Protein AF-A0A380H6X6-F1 (afdb_monomer_lite)

Organism: NCBI:txid33028

Foldseek 3Di:
DDDDDPVLLVVLLVLLVVLVVLLVVDPPDNVVSVVLNVLLNVLSCCLSPPLVVDDPVSVLVSLVSNLVSCLVSLDLSSLLSVLSRVCPSRVDDCPRPSVVVSVVSLVVSLVSCCVPPVVCSVVSVVVVVVSVCSSVVVNVVVVVD

Sequence (145 aa):
MESRSWGVRLGELSSLIFPFLAIFADKRDSLLNYLIVSIFTISYVTMILFYKHLSNSILYVLLVIHYLGIFYFVYSLFFFFSAFALPFMFNVKILSKEFITFLISMITCLILTYKFNSTYVVLLSAFYLVILIVAIGIKIETNVL

Radius of gyration: 15.18 Å; chains: 1; bounding box: 39×33×36 Å

pLDDT: mean 74.89, std 11.32, range [41.59, 89.44]

Secondary structure (DSSP, 8-state):
-PPPPHHHHHHHHHTTHHHHHHHHH--S-HHHHHHHHHHHHHHHHHHHHHGGGS-HHHHHHHHHHHHHHHHHHT-GGGHHHHHHHHHHHH---TTSHHHHHHHHHHHHHHHHHHHH-GGGHHHHHHHHHHHHHHHHHHHHHHTT-

Structure (mmCIF, N/CA/C/O backbone):
data_AF-A0A380H6X6-F1
#
_entry.id   AF-A0A380H6X6-F1
#
loop_
_atom_site.group_PDB
_atom_site.id
_atom_site.type_symbol
_atom_site.label_atom_id
_atom_site.label_alt_id
_atom_site.label_comp_id
_atom_site.label_asym_id
_atom_site.label_entity_id
_atom_site.label_seq_id
_atom_site.pdbx_PDB_ins_code
_atom_site.Cartn_x
_atom_site.Cartn_y
_atom_site.Cartn_z
_atom_site.occupancy
_atom_site.B_iso_or_equiv
_atom_site.auth_seq_id
_atom_site.auth_comp_id
_atom_site.auth_asym_id
_atom_site.auth_atom_id
_atom_site.pdbx_PDB_model_num
ATOM 1 N N . MET A 1 1 ? -19.531 1.879 16.221 1.00 46.78 1 MET A N 1
ATOM 2 C CA . MET A 1 1 ? -18.895 2.281 14.944 1.00 46.78 1 MET A CA 1
ATOM 3 C C . MET A 1 1 ? -19.874 2.049 13.799 1.00 46.78 1 MET A C 1
ATOM 5 O O . MET A 1 1 ? -20.190 0.896 13.498 1.00 46.78 1 MET A O 1
ATOM 9 N N . GLU A 1 2 ? -20.378 3.132 13.205 1.00 46.34 2 GLU A N 1
ATOM 10 C CA . GLU A 1 2 ? -21.377 3.123 12.124 1.00 46.34 2 GLU A CA 1
ATOM 11 C C . GLU A 1 2 ? -20.962 2.285 10.901 1.00 46.34 2 GLU A C 1
ATOM 13 O O . GLU A 1 2 ? -19.792 1.961 10.664 1.00 46.34 2 GLU A O 1
ATOM 18 N N . SER A 1 3 ? -21.946 1.835 10.125 1.00 56.62 3 SER A N 1
ATOM 19 C CA . SER A 1 3 ? -21.717 1.204 8.824 1.00 56.62 3 SER A CA 1
ATOM 20 C C . SER A 1 3 ? -21.266 2.250 7.808 1.00 56.62 3 SER A C 1
ATOM 22 O O . SER A 1 3 ? -22.028 3.150 7.478 1.00 56.62 3 SER A O 1
ATOM 24 N N . ARG A 1 4 ? -20.043 2.106 7.278 1.00 66.50 4 ARG A N 1
ATOM 25 C CA . ARG A 1 4 ? -19.524 2.977 6.211 1.00 66.50 4 ARG A CA 1
ATOM 26 C C . ARG A 1 4 ? -20.446 2.939 4.990 1.00 66.50 4 ARG A C 1
ATOM 28 O O . ARG A 1 4 ? -20.832 1.842 4.570 1.00 66.50 4 ARG A O 1
ATOM 35 N N . SER A 1 5 ? -20.713 4.117 4.419 1.00 72.62 5 SER A N 1
ATOM 36 C CA . SER A 1 5 ? -21.429 4.284 3.150 1.00 72.62 5 SER A CA 1
ATOM 37 C C . SER A 1 5 ? -20.754 3.488 2.032 1.00 72.62 5 SER A C 1
ATOM 39 O O . SER A 1 5 ? -19.524 3.423 1.944 1.00 72.62 5 SER A O 1
ATOM 41 N N . TRP A 1 6 ? -21.565 2.900 1.156 1.00 70.31 6 TRP A N 1
ATOM 42 C CA . TRP A 1 6 ? -21.099 2.161 -0.015 1.00 70.31 6 TRP A CA 1
ATOM 43 C C . TRP A 1 6 ? -20.212 2.999 -0.941 1.00 70.31 6 TRP A C 1
ATOM 45 O O . TRP A 1 6 ? -19.286 2.449 -1.527 1.00 70.31 6 TRP A O 1
ATOM 55 N N . GLY A 1 7 ? -20.415 4.321 -1.012 1.00 68.25 7 GLY A N 1
ATOM 56 C CA . GLY A 1 7 ? -19.579 5.209 -1.829 1.00 68.25 7 GLY A CA 1
ATOM 57 C C . GLY A 1 7 ? -18.103 5.195 -1.417 1.00 68.25 7 GLY A C 1
ATOM 58 O O . GLY A 1 7 ? -17.224 5.132 -2.270 1.00 68.25 7 GLY A O 1
ATOM 59 N N . VAL A 1 8 ? -17.823 5.148 -0.110 1.00 69.25 8 VAL A N 1
ATOM 60 C CA . VAL A 1 8 ? -16.448 5.085 0.416 1.00 69.25 8 VAL A CA 1
ATOM 61 C C . VAL A 1 8 ? -15.800 3.742 0.077 1.00 69.25 8 VAL A C 1
ATOM 63 O O . VAL A 1 8 ? -14.662 3.701 -0.378 1.00 69.25 8 VAL A O 1
ATOM 66 N N . ARG A 1 9 ? -16.552 2.642 0.215 1.00 72.94 9 ARG A N 1
ATOM 67 C CA . ARG A 1 9 ? -16.065 1.295 -0.130 1.00 72.94 9 ARG A CA 1
ATOM 68 C C . ARG A 1 9 ? -15.778 1.153 -1.621 1.00 72.94 9 ARG A C 1
ATOM 70 O O . ARG A 1 9 ? -14.817 0.495 -1.992 1.00 72.94 9 ARG A O 1
ATOM 77 N N . LEU A 1 10 ? -16.605 1.756 -2.475 1.00 73.81 10 LEU A N 1
ATOM 78 C CA . LEU A 1 10 ? -16.398 1.764 -3.924 1.00 73.81 10 LEU A CA 1
ATOM 79 C C . LEU A 1 10 ? -15.173 2.597 -4.313 1.00 73.81 10 LEU A C 1
ATOM 81 O O . LEU A 1 10 ? -14.399 2.166 -5.165 1.00 73.81 10 LEU A O 1
ATOM 85 N N . GLY A 1 11 ? -14.958 3.737 -3.649 1.00 71.31 11 GLY A N 1
ATOM 86 C CA . GLY A 1 11 ? -13.732 4.522 -3.789 1.00 71.31 11 GLY A CA 1
ATOM 87 C C . GLY A 1 11 ? -12.489 3.707 -3.428 1.00 71.31 11 GLY A C 1
ATOM 88 O O . GLY A 1 11 ? -11.542 3.658 -4.206 1.00 71.31 11 GLY A O 1
ATOM 89 N N . GLU A 1 12 ? -12.523 2.975 -2.313 1.00 72.62 12 GLU A N 1
ATOM 90 C CA . GLU A 1 12 ? -11.438 2.067 -1.925 1.00 72.62 12 GLU A CA 1
ATOM 91 C C . GLU A 1 12 ? -11.293 0.900 -2.906 1.00 72.62 12 GLU A C 1
ATOM 93 O O . GLU A 1 12 ? -10.187 0.550 -3.279 1.00 72.62 12 GLU A O 1
ATOM 98 N N . LEU A 1 13 ? -12.374 0.297 -3.397 1.00 76.31 13 LEU A N 1
ATOM 99 C CA . LEU A 1 13 ? -12.275 -0.791 -4.376 1.00 76.31 13 LEU A CA 1
ATOM 100 C C . LEU A 1 13 ? -11.712 -0.332 -5.726 1.00 76.31 13 LEU A C 1
ATOM 102 O O . LEU A 1 13 ? -11.091 -1.137 -6.418 1.00 76.31 13 LEU A O 1
ATOM 106 N N . SER A 1 14 ? -11.864 0.946 -6.085 1.00 71.75 14 SER A N 1
ATOM 107 C CA . SER A 1 14 ? -11.362 1.485 -7.354 1.00 71.75 14 SER A CA 1
ATOM 108 C C . SER A 1 14 ? -9.845 1.339 -7.517 1.00 71.75 14 SER A C 1
ATOM 110 O O . SER A 1 14 ? -9.374 1.151 -8.639 1.00 71.75 14 SER A O 1
ATOM 112 N N . SER A 1 15 ? -9.070 1.294 -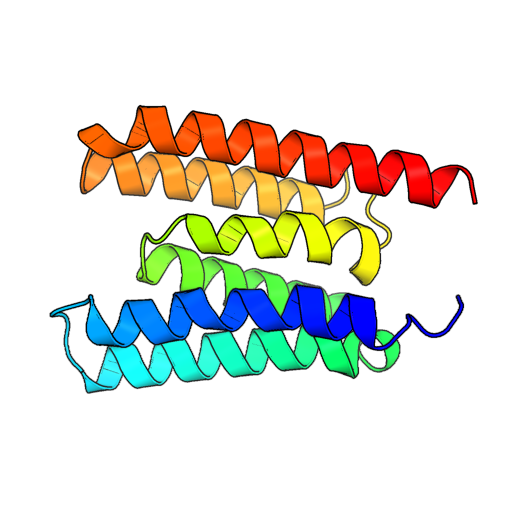6.424 1.00 70.81 15 SER A N 1
ATOM 113 C CA . SER A 1 15 ? -7.626 1.035 -6.512 1.00 70.81 15 SER A CA 1
ATOM 114 C C . SER A 1 15 ? -7.266 -0.381 -6.978 1.00 70.81 15 SER A C 1
ATOM 116 O O . SER A 1 15 ? -6.108 -0.605 -7.325 1.00 70.81 15 SER A O 1
ATOM 118 N N . LEU A 1 16 ? -8.228 -1.311 -7.095 1.00 72.12 16 LEU A N 1
ATOM 119 C CA . LEU A 1 16 ? -8.022 -2.591 -7.792 1.00 72.12 16 LEU A CA 1
ATOM 120 C C . LEU A 1 16 ? -7.816 -2.439 -9.302 1.00 72.12 16 LEU A C 1
ATOM 122 O O . LEU A 1 16 ? -7.304 -3.365 -9.925 1.00 72.12 16 LEU A O 1
ATOM 126 N N . ILE A 1 17 ? -8.132 -1.288 -9.901 1.00 72.12 17 ILE A N 1
ATOM 127 C CA . ILE A 1 17 ? -7.821 -1.043 -11.317 1.00 72.12 17 ILE A CA 1
ATOM 128 C C . ILE A 1 17 ? -6.316 -1.157 -11.573 1.00 72.12 17 ILE A C 1
ATOM 130 O O . ILE A 1 17 ? -5.901 -1.751 -12.566 1.00 72.12 17 ILE A O 1
ATOM 134 N N . PHE A 1 18 ? -5.486 -0.647 -10.664 1.00 69.31 18 PHE A N 1
ATOM 135 C CA . PHE A 1 18 ? -4.043 -0.639 -10.864 1.00 69.31 18 PHE A CA 1
ATOM 136 C C . PHE A 1 18 ? -3.442 -2.069 -10.930 1.00 69.31 18 PHE A C 1
ATOM 138 O O . PHE A 1 18 ? -2.644 -2.314 -11.834 1.00 69.31 18 PHE A O 1
ATOM 145 N N . PRO A 1 19 ? -3.787 -3.031 -10.037 1.00 66.94 19 PRO A N 1
ATOM 146 C CA . PRO A 1 19 ? -3.266 -4.400 -10.117 1.00 66.94 19 PRO A CA 1
ATOM 147 C C . PRO A 1 19 ? -3.698 -5.131 -11.382 1.00 66.94 19 PRO A C 1
ATOM 149 O O . PRO A 1 19 ? -2.916 -5.884 -11.954 1.00 66.94 19 PRO A O 1
ATOM 152 N N . PHE A 1 20 ? -4.923 -4.883 -11.849 1.00 70.62 20 PHE A N 1
ATOM 153 C CA . PHE A 1 20 ? -5.388 -5.447 -13.112 1.00 70.62 20 PHE A CA 1
ATOM 154 C C . PHE A 1 20 ? -4.603 -4.889 -14.302 1.00 70.62 20 PHE A C 1
ATOM 156 O O . PHE A 1 20 ? -4.207 -5.657 -15.172 1.00 70.62 20 PHE A O 1
ATOM 163 N N . LEU A 1 21 ? -4.303 -3.586 -14.320 1.00 71.06 21 LEU A N 1
ATOM 164 C CA . LEU A 1 21 ? -3.439 -2.992 -15.348 1.00 71.06 21 LEU A CA 1
ATOM 165 C C . LEU A 1 21 ? -2.008 -3.549 -15.300 1.00 71.06 21 LEU A C 1
ATOM 167 O O . LEU A 1 21 ? -1.397 -3.751 -16.348 1.00 71.06 21 LEU A O 1
ATOM 171 N N . ALA A 1 22 ? -1.492 -3.842 -14.103 1.00 66.44 22 ALA A N 1
ATOM 172 C CA . ALA A 1 22 ? -0.161 -4.412 -13.920 1.00 66.44 22 ALA A CA 1
ATOM 173 C C . ALA A 1 22 ? 0.005 -5.781 -14.600 1.00 66.44 22 ALA A C 1
ATOM 175 O O . ALA A 1 22 ? 1.072 -6.042 -15.147 1.00 66.44 22 ALA A O 1
ATOM 176 N N . ILE A 1 23 ? -1.043 -6.615 -14.650 1.00 69.19 23 ILE A N 1
ATOM 177 C CA . ILE A 1 23 ? -1.018 -7.894 -15.388 1.00 69.19 23 ILE A CA 1
ATOM 178 C C . ILE A 1 23 ? -0.669 -7.673 -16.863 1.00 69.19 23 ILE A C 1
ATOM 180 O O . ILE A 1 23 ? 0.116 -8.425 -17.431 1.00 69.19 23 ILE A O 1
ATOM 184 N N . PHE A 1 24 ? -1.265 -6.656 -17.489 1.00 68.19 24 PHE A N 1
ATOM 185 C CA . PHE A 1 24 ? -1.102 -6.401 -18.921 1.00 68.19 24 PHE A CA 1
ATOM 186 C C . PHE A 1 24 ? 0.178 -5.628 -19.252 1.00 68.19 24 PHE A C 1
ATOM 188 O O . PHE A 1 24 ? 0.663 -5.694 -20.380 1.00 68.19 24 PHE A O 1
ATOM 195 N N . ALA A 1 25 ? 0.714 -4.879 -18.286 1.00 65.62 25 ALA A N 1
ATOM 196 C CA . ALA A 1 25 ? 1.948 -4.117 -18.449 1.00 65.62 25 ALA A CA 1
ATOM 197 C C . ALA A 1 25 ? 3.210 -4.974 -18.254 1.00 65.62 25 ALA A C 1
ATOM 199 O O . ALA A 1 25 ? 4.266 -4.650 -18.804 1.00 65.62 25 ALA A O 1
ATOM 200 N N . ASP A 1 26 ? 3.117 -6.047 -17.468 1.00 66.62 26 ASP A N 1
ATOM 201 C CA . ASP A 1 26 ? 4.261 -6.863 -17.086 1.00 66.62 26 ASP A CA 1
ATOM 202 C C . ASP A 1 26 ? 4.513 -8.012 -18.075 1.00 66.62 26 ASP A C 1
ATOM 204 O O . ASP A 1 26 ? 3.606 -8.741 -18.468 1.00 66.62 26 ASP A O 1
ATOM 208 N N . LYS A 1 27 ? 5.777 -8.192 -18.474 1.00 66.12 27 LYS A N 1
ATOM 209 C CA . LYS A 1 27 ? 6.209 -9.251 -19.407 1.00 66.12 27 LYS A CA 1
ATOM 210 C C . LYS A 1 27 ? 6.710 -10.515 -18.692 1.00 66.12 27 LYS A C 1
ATOM 212 O O . LYS A 1 27 ? 7.213 -11.424 -19.351 1.00 66.12 27 LYS A O 1
ATOM 217 N N . ARG A 1 28 ? 6.642 -10.550 -17.355 1.00 67.38 28 ARG A N 1
ATOM 218 C CA . ARG A 1 28 ? 7.004 -11.709 -16.520 1.00 67.38 28 ARG A CA 1
ATOM 219 C C . ARG A 1 28 ? 6.052 -12.897 -16.741 1.00 67.38 28 ARG A C 1
ATOM 221 O O . ARG A 1 28 ? 4.984 -12.741 -17.328 1.00 67.38 28 ARG A O 1
ATOM 228 N N . ASP A 1 29 ? 6.471 -14.084 -16.293 1.00 65.75 29 ASP A N 1
ATOM 229 C CA . ASP A 1 29 ? 5.743 -15.349 -16.476 1.00 65.75 29 ASP A CA 1
ATOM 230 C C . ASP A 1 29 ? 4.254 -15.207 -16.130 1.00 65.75 29 ASP A C 1
ATOM 232 O O . ASP A 1 29 ? 3.881 -14.830 -15.013 1.00 65.75 29 ASP A O 1
ATOM 236 N N . SER A 1 30 ? 3.407 -15.495 -17.120 1.00 74.31 30 SER A N 1
ATOM 237 C CA . SER A 1 30 ? 1.982 -15.191 -17.044 1.00 74.31 30 SER A CA 1
ATOM 238 C C . SER A 1 30 ? 1.293 -15.908 -15.881 1.00 74.31 30 SER A C 1
ATOM 240 O O . SER A 1 30 ? 0.476 -15.297 -15.197 1.00 74.31 30 SER A O 1
ATOM 242 N N . LEU A 1 31 ? 1.657 -17.161 -15.580 1.00 81.62 31 LEU A N 1
ATOM 243 C CA . LEU A 1 31 ? 0.937 -17.966 -14.590 1.00 81.62 31 LEU A CA 1
ATOM 244 C C . LEU A 1 31 ? 1.198 -17.481 -13.159 1.00 81.62 31 LEU A C 1
ATOM 246 O O . LEU A 1 31 ? 0.268 -17.350 -12.360 1.00 81.62 31 LEU A O 1
ATOM 250 N N . LEU A 1 32 ? 2.456 -17.171 -12.845 1.00 79.81 32 LEU A N 1
ATOM 251 C CA . LEU A 1 32 ? 2.845 -16.665 -11.530 1.00 79.81 32 LEU A CA 1
ATOM 252 C C . LEU A 1 32 ? 2.287 -15.251 -11.296 1.00 79.81 32 LEU A C 1
ATOM 254 O O . LEU A 1 32 ? 1.794 -14.968 -10.203 1.00 79.81 32 LEU A O 1
ATOM 258 N N . ASN A 1 33 ? 2.258 -14.406 -12.332 1.00 78.62 33 ASN A N 1
ATOM 259 C CA . ASN A 1 33 ? 1.612 -13.091 -12.281 1.00 78.62 33 ASN A CA 1
ATOM 260 C C . ASN A 1 33 ? 0.115 -13.194 -11.951 1.00 78.62 33 ASN A C 1
ATOM 262 O O . ASN A 1 33 ? -0.354 -12.528 -11.024 1.00 78.62 33 ASN A O 1
ATOM 266 N N . TYR A 1 34 ? -0.633 -14.055 -12.653 1.00 81.25 34 TYR A N 1
ATOM 267 C CA . TYR A 1 34 ? -2.063 -14.257 -12.386 1.00 81.25 34 TYR A CA 1
ATOM 268 C C . TYR A 1 34 ? -2.321 -14.759 -10.964 1.00 81.25 34 TYR A C 1
ATOM 270 O O . TYR A 1 34 ? -3.251 -14.289 -10.301 1.00 81.25 34 TYR A O 1
ATOM 278 N N . LEU A 1 35 ? -1.489 -15.681 -10.473 1.00 84.69 35 LEU A N 1
ATOM 279 C CA . LEU A 1 35 ? -1.607 -16.218 -9.121 1.00 84.69 35 LEU A CA 1
ATOM 280 C C . LEU A 1 35 ? -1.383 -15.126 -8.067 1.00 84.69 35 LEU A C 1
ATOM 282 O O . LEU A 1 35 ? -2.194 -14.984 -7.149 1.00 84.69 35 LEU A O 1
ATOM 286 N N . ILE A 1 36 ? -0.339 -14.308 -8.219 1.00 83.44 36 ILE A N 1
ATOM 287 C CA . ILE A 1 36 ? -0.040 -13.236 -7.262 1.00 83.44 36 ILE A CA 1
ATOM 288 C C . ILE A 1 36 ? -1.114 -12.142 -7.300 1.00 83.44 36 ILE A C 1
ATOM 290 O O . ILE A 1 36 ? -1.556 -11.716 -6.231 1.00 83.44 36 ILE A O 1
ATOM 294 N N . VAL A 1 37 ? -1.605 -11.723 -8.477 1.00 81.00 37 VAL A N 1
ATOM 295 C CA . VAL A 1 37 ? -2.714 -10.746 -8.540 1.00 81.00 37 VAL A CA 1
ATOM 296 C C . VAL A 1 37 ? -3.993 -11.306 -7.929 1.00 81.00 37 VAL A C 1
ATOM 298 O O . VAL A 1 37 ? -4.713 -10.575 -7.248 1.00 81.00 37 VAL A O 1
ATOM 301 N N . SER A 1 38 ? -4.268 -12.599 -8.102 1.00 84.25 38 SER A N 1
ATOM 302 C CA . SER A 1 38 ? -5.433 -13.237 -7.484 1.00 84.25 38 SER A CA 1
ATOM 303 C C . SER A 1 38 ? -5.337 -13.208 -5.958 1.00 84.25 38 SER A C 1
ATOM 305 O O . SER A 1 38 ? -6.275 -12.764 -5.296 1.00 84.25 38 SER A O 1
ATOM 307 N N . ILE A 1 39 ? -4.186 -13.586 -5.387 1.00 87.12 39 ILE A N 1
ATOM 308 C CA . ILE A 1 39 ? -3.945 -13.524 -3.934 1.00 87.12 39 ILE A CA 1
ATOM 309 C C . ILE A 1 39 ? -4.048 -12.084 -3.425 1.00 87.12 39 ILE A C 1
ATOM 311 O O . ILE A 1 39 ? -4.699 -11.831 -2.409 1.00 87.12 39 ILE A O 1
ATOM 315 N N . PHE A 1 40 ? -3.445 -11.134 -4.142 1.00 84.44 40 PHE A N 1
ATOM 316 C CA . PHE A 1 40 ? -3.508 -9.714 -3.814 1.00 84.44 40 PHE A CA 1
ATOM 317 C C . PHE A 1 40 ? -4.954 -9.210 -3.782 1.00 84.44 40 PHE A C 1
ATOM 319 O O . PHE A 1 40 ? -5.366 -8.587 -2.805 1.00 84.44 40 PHE A O 1
ATOM 326 N N . THR A 1 41 ? -5.735 -9.533 -4.816 1.00 83.44 41 THR A N 1
ATOM 327 C CA . THR A 1 41 ? -7.137 -9.122 -4.967 1.00 83.44 41 THR A CA 1
ATOM 328 C C . THR A 1 41 ? -8.016 -9.744 -3.891 1.00 83.44 41 THR A C 1
ATOM 330 O O . THR A 1 41 ? -8.811 -9.043 -3.271 1.00 83.44 41 THR A O 1
ATOM 333 N N . ILE A 1 42 ? -7.855 -11.040 -3.612 1.00 88.06 42 ILE A N 1
ATOM 334 C CA . ILE A 1 42 ? -8.615 -11.726 -2.560 1.00 88.06 42 ILE A CA 1
ATOM 335 C C . ILE A 1 42 ? -8.288 -11.117 -1.200 1.00 88.06 42 ILE A C 1
ATOM 337 O O . ILE A 1 42 ? -9.210 -10.770 -0.461 1.00 88.06 42 ILE A O 1
ATOM 341 N N . SER A 1 43 ? -7.000 -10.942 -0.882 1.00 87.75 43 SER A N 1
ATOM 342 C CA . SER A 1 43 ? -6.580 -10.322 0.377 1.00 87.75 43 SER A CA 1
ATOM 343 C C . SER A 1 43 ? -7.212 -8.938 0.538 1.00 87.75 43 SER A C 1
ATOM 345 O O . SER A 1 43 ? -7.830 -8.624 1.556 1.00 87.75 43 SER A O 1
ATOM 347 N N . TYR A 1 44 ? -7.158 -8.149 -0.529 1.00 82.25 44 TYR A N 1
ATOM 348 C CA . TYR A 1 44 ? -7.680 -6.797 -0.583 1.00 82.25 44 TYR A CA 1
ATOM 349 C C . TYR A 1 44 ? -9.194 -6.689 -0.391 1.00 82.25 44 TYR A C 1
ATOM 351 O O . TYR A 1 44 ? -9.669 -5.971 0.490 1.00 82.25 44 TYR A O 1
ATOM 359 N N . VAL A 1 45 ? -9.962 -7.418 -1.204 1.00 85.19 45 VAL A N 1
ATOM 360 C CA . VAL A 1 45 ? -11.428 -7.428 -1.141 1.00 85.19 45 VAL A CA 1
ATOM 361 C C . VAL A 1 45 ? -11.885 -7.931 0.225 1.00 85.19 45 VAL A C 1
ATOM 363 O O . VAL A 1 45 ? -12.824 -7.382 0.803 1.00 85.19 45 VAL A O 1
ATOM 366 N N . THR A 1 46 ? -11.179 -8.926 0.770 1.00 86.94 46 THR A N 1
ATOM 367 C CA . THR A 1 46 ? -11.448 -9.467 2.103 1.00 86.94 46 THR A CA 1
ATOM 368 C C . THR A 1 46 ? -11.278 -8.398 3.177 1.00 86.94 46 THR A C 1
ATOM 370 O O . THR A 1 46 ? -12.179 -8.213 3.997 1.00 86.94 46 THR A O 1
ATOM 373 N N . MET A 1 47 ? -10.176 -7.640 3.141 1.00 84.56 47 MET A N 1
ATOM 374 C CA . MET A 1 47 ? -9.967 -6.537 4.078 1.00 84.56 47 MET A CA 1
ATOM 375 C C . MET A 1 47 ? -11.057 -5.467 3.959 1.00 84.56 47 MET A C 1
ATOM 377 O O . MET A 1 47 ? -11.610 -5.081 4.976 1.00 84.56 47 MET A O 1
ATOM 381 N N . ILE A 1 48 ? -11.440 -5.022 2.759 1.00 81.25 48 ILE A N 1
ATOM 382 C CA . ILE A 1 48 ? -12.427 -3.931 2.617 1.00 81.25 48 ILE A CA 1
ATOM 383 C C . ILE A 1 48 ? -13.841 -4.368 3.016 1.00 81.25 48 ILE A C 1
ATOM 385 O O . ILE A 1 48 ? -14.541 -3.658 3.744 1.00 81.25 48 ILE A O 1
ATOM 389 N N . LEU A 1 49 ? -14.303 -5.515 2.514 1.00 84.44 49 LEU A N 1
ATOM 390 C CA . LEU A 1 49 ? -15.703 -5.917 2.669 1.00 84.44 49 LEU A CA 1
ATOM 391 C C . LEU A 1 49 ? -15.982 -6.563 4.025 1.00 84.44 49 LEU A C 1
ATOM 393 O O . LEU A 1 49 ? -17.064 -6.365 4.581 1.00 84.44 49 LEU A O 1
ATOM 397 N N . PHE A 1 50 ? -15.011 -7.300 4.567 1.00 84.06 50 PHE A N 1
ATOM 398 C CA . PHE A 1 50 ? -15.216 -8.144 5.740 1.00 84.06 50 PHE A CA 1
ATOM 399 C C . PHE A 1 50 ? -14.495 -7.644 6.996 1.00 84.06 50 PHE A C 1
ATOM 401 O O . PHE A 1 50 ? -14.540 -8.343 8.004 1.00 84.06 50 PHE A O 1
ATOM 408 N N . TYR A 1 51 ? -13.901 -6.439 7.012 1.00 80.75 51 TYR A N 1
ATOM 409 C CA . TYR A 1 51 ? -13.140 -5.966 8.183 1.00 80.75 51 TYR A CA 1
ATOM 410 C C . TYR A 1 51 ? -13.891 -6.046 9.517 1.00 80.75 51 TYR A C 1
ATOM 412 O O . TYR A 1 51 ? -13.286 -6.354 10.536 1.00 80.75 51 TYR A O 1
ATOM 420 N N . LYS A 1 52 ? -15.214 -5.827 9.524 1.00 80.88 52 LYS A N 1
ATOM 421 C CA . LYS A 1 52 ? -16.035 -5.913 10.746 1.00 80.88 52 LYS A CA 1
ATOM 422 C C . LYS A 1 52 ? -16.184 -7.333 11.296 1.00 80.88 52 LYS A C 1
ATOM 424 O O . LYS A 1 52 ? -16.512 -7.493 12.465 1.00 80.88 52 LYS A O 1
ATOM 429 N N . HIS A 1 53 ? -15.996 -8.342 10.452 1.00 84.19 53 HIS A N 1
ATOM 430 C CA . HIS A 1 53 ? -16.164 -9.754 10.791 1.00 84.19 53 HIS A CA 1
ATOM 431 C C . HIS A 1 53 ? -14.828 -10.465 11.034 1.00 84.19 53 HIS A C 1
ATOM 433 O O . HIS A 1 53 ? -14.817 -11.638 11.400 1.00 84.19 53 HIS A O 1
ATOM 439 N N . LEU A 1 54 ? -13.705 -9.774 10.830 1.00 84.88 54 LEU A N 1
ATOM 440 C CA . LEU A 1 54 ? -12.365 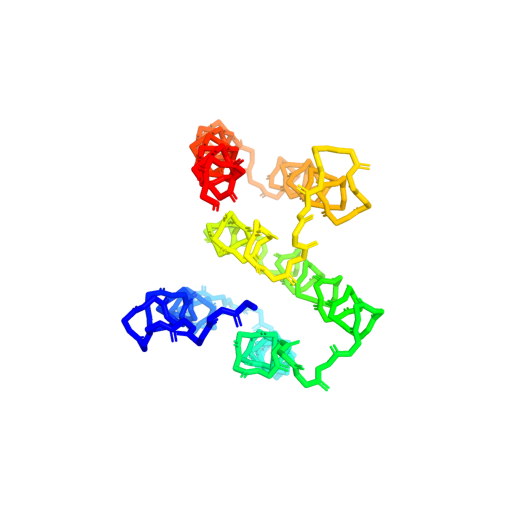-10.328 10.961 1.00 84.88 54 LEU A CA 1
ATOM 441 C C . LEU A 1 54 ? -11.702 -9.821 12.239 1.00 84.88 54 LEU A C 1
ATOM 443 O O . LEU A 1 54 ? -11.907 -8.688 12.668 1.00 84.88 54 LEU A O 1
ATOM 447 N N . SER A 1 55 ? -10.874 -10.665 12.850 1.00 87.25 55 SER A N 1
ATOM 448 C CA . SER A 1 55 ? -10.054 -10.235 13.979 1.00 87.25 55 SER A CA 1
ATOM 449 C C . SER A 1 55 ? -8.920 -9.320 13.505 1.00 87.25 55 SER A C 1
ATOM 451 O O . SER A 1 55 ? -8.411 -9.464 12.391 1.00 87.25 55 SER A O 1
ATOM 453 N N . ASN A 1 56 ? -8.454 -8.424 14.381 1.00 81.31 56 ASN A N 1
ATOM 454 C CA . ASN A 1 56 ? -7.321 -7.535 14.086 1.00 81.31 56 ASN A CA 1
ATOM 455 C C . ASN A 1 56 ? -6.061 -8.305 13.656 1.00 81.31 56 ASN A C 1
ATOM 457 O O . ASN A 1 56 ? -5.297 -7.827 12.821 1.00 81.31 56 ASN A O 1
ATOM 461 N N . SER A 1 57 ? -5.846 -9.510 14.193 1.00 85.81 57 SER A N 1
ATOM 462 C CA . SER A 1 57 ? -4.729 -10.373 13.797 1.00 85.81 57 SER A CA 1
ATOM 463 C C . SER A 1 57 ? -4.857 -10.851 12.351 1.00 85.81 57 SER A C 1
ATOM 465 O O . SER A 1 57 ? -3.876 -10.804 11.615 1.00 85.81 57 SER A O 1
ATOM 467 N N . ILE A 1 58 ? -6.055 -11.267 11.925 1.00 87.50 58 ILE A N 1
ATOM 468 C CA . ILE A 1 58 ? -6.299 -11.698 10.540 1.00 87.50 58 ILE A CA 1
ATOM 469 C C . ILE A 1 58 ? -6.159 -10.512 9.589 1.00 87.50 58 ILE A C 1
ATOM 471 O O . ILE A 1 58 ? -5.486 -10.629 8.568 1.00 87.50 58 ILE A O 1
ATOM 475 N N . LEU A 1 59 ? -6.722 -9.356 9.948 1.00 85.06 59 LEU A N 1
ATOM 476 C CA . LEU A 1 59 ? -6.561 -8.134 9.162 1.00 85.06 59 LEU A CA 1
ATOM 477 C C . LEU A 1 59 ? -5.087 -7.761 8.996 1.00 85.06 59 LEU A C 1
ATOM 479 O O . LEU A 1 59 ? -4.659 -7.440 7.892 1.00 85.06 59 LEU A O 1
ATOM 483 N N . TYR A 1 60 ? -4.291 -7.857 10.061 1.00 85.81 60 TYR A N 1
ATOM 484 C CA . TYR A 1 60 ? -2.858 -7.584 9.992 1.00 85.81 60 TYR A CA 1
ATOM 485 C C . TYR A 1 60 ? -2.119 -8.566 9.070 1.00 85.81 60 TYR A C 1
ATOM 487 O O . TYR A 1 60 ? -1.274 -8.152 8.281 1.00 85.81 60 TYR A O 1
ATOM 495 N N . VAL A 1 61 ? -2.451 -9.860 9.120 1.00 89.44 61 VAL A N 1
ATOM 496 C CA . VAL A 1 61 ? -1.874 -10.860 8.204 1.00 89.44 61 VAL A CA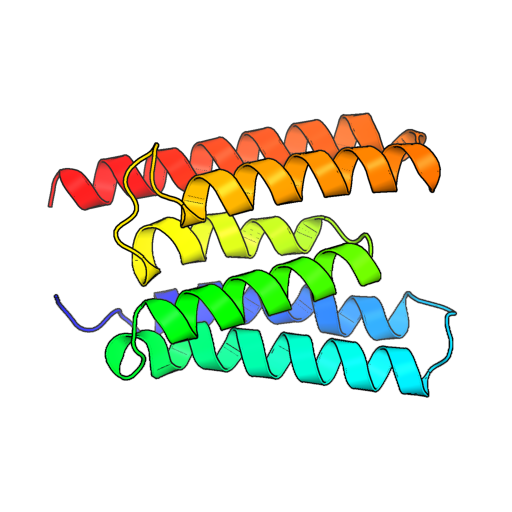 1
ATOM 497 C C . VAL A 1 61 ? -2.237 -10.547 6.751 1.00 89.44 61 VAL A C 1
ATOM 499 O O . VAL A 1 61 ? -1.359 -10.559 5.890 1.00 89.44 61 VAL A O 1
ATOM 502 N N . LEU A 1 62 ? -3.499 -10.206 6.480 1.00 89.06 62 LEU A N 1
ATOM 503 C CA . LEU A 1 62 ? -3.950 -9.799 5.148 1.00 89.06 62 LEU A CA 1
ATOM 504 C C . LEU A 1 62 ? -3.207 -8.547 4.659 1.00 89.06 62 LEU A C 1
ATOM 506 O O . LEU A 1 62 ? -2.766 -8.512 3.510 1.00 89.06 62 LEU A O 1
ATOM 510 N N . LEU A 1 63 ? -2.975 -7.572 5.544 1.00 85.69 63 LEU A N 1
ATOM 511 C CA . LEU A 1 63 ? -2.201 -6.363 5.252 1.00 85.69 63 LEU A CA 1
ATOM 512 C C . LEU A 1 63 ? -0.750 -6.692 4.868 1.00 85.69 63 LEU A C 1
ATOM 514 O O . LEU A 1 63 ? -0.227 -6.147 3.898 1.00 85.69 63 LEU A O 1
ATOM 518 N N . VAL A 1 64 ? -0.102 -7.607 5.592 1.00 87.75 64 VAL A N 1
ATOM 519 C CA . VAL A 1 64 ? 1.267 -8.045 5.274 1.00 87.75 64 VAL A CA 1
ATOM 520 C C . VAL A 1 64 ? 1.309 -8.772 3.929 1.00 87.75 64 VAL A C 1
ATOM 522 O O . VAL A 1 64 ? 2.151 -8.445 3.095 1.00 87.75 64 VAL A O 1
ATOM 525 N N . ILE A 1 65 ? 0.382 -9.704 3.678 1.00 88.06 65 ILE A N 1
ATOM 526 C CA . ILE A 1 65 ? 0.263 -10.398 2.382 1.00 88.06 65 ILE A CA 1
ATOM 527 C C . ILE A 1 65 ? 0.060 -9.387 1.250 1.00 88.06 65 ILE A C 1
ATOM 529 O O . ILE A 1 65 ? 0.673 -9.500 0.189 1.00 88.06 65 ILE A O 1
ATOM 533 N N . HIS A 1 66 ? -0.767 -8.372 1.490 1.00 84.62 66 HIS A N 1
ATOM 534 C CA . HIS A 1 66 ? -1.018 -7.310 0.532 1.00 84.62 66 HIS A CA 1
ATOM 535 C C . HIS A 1 66 ? 0.270 -6.543 0.194 1.00 84.62 66 HIS A C 1
ATOM 537 O O . HIS A 1 66 ? 0.598 -6.400 -0.984 1.00 84.62 66 HIS A O 1
ATOM 543 N N . TYR A 1 67 ? 1.061 -6.141 1.197 1.00 85.31 67 TYR A N 1
ATOM 544 C CA . TYR A 1 67 ? 2.355 -5.483 0.974 1.00 85.31 67 TYR A CA 1
ATOM 545 C C . TYR A 1 67 ? 3.380 -6.357 0.255 1.00 85.31 67 TYR A C 1
ATOM 547 O O . TYR A 1 67 ? 4.103 -5.850 -0.602 1.00 85.31 67 TYR A O 1
ATOM 555 N N . LEU A 1 68 ? 3.418 -7.661 0.538 1.00 84.94 68 LEU A N 1
ATOM 556 C CA . LEU A 1 68 ? 4.267 -8.590 -0.212 1.00 84.94 68 LEU A CA 1
ATOM 557 C C . LEU A 1 68 ? 3.897 -8.611 -1.702 1.00 84.94 68 LEU A C 1
ATOM 559 O O . LEU A 1 68 ? 4.785 -8.616 -2.554 1.00 84.94 68 LEU A O 1
ATOM 563 N N . GLY A 1 69 ? 2.601 -8.544 -2.022 1.00 80.06 69 GLY A N 1
ATOM 564 C CA . GLY A 1 69 ? 2.140 -8.388 -3.401 1.00 80.06 69 GLY A CA 1
ATOM 565 C C . GLY A 1 69 ? 2.594 -7.068 -4.035 1.00 80.06 69 GLY A C 1
ATOM 566 O O . GLY A 1 69 ? 3.061 -7.074 -5.172 1.00 80.06 69 GLY A O 1
ATOM 567 N N . ILE A 1 70 ? 2.560 -5.949 -3.298 1.00 79.44 70 ILE A N 1
ATOM 568 C CA . ILE A 1 70 ? 3.081 -4.660 -3.798 1.00 79.44 70 ILE A CA 1
ATOM 569 C C . ILE A 1 70 ? 4.572 -4.767 -4.153 1.00 79.44 70 ILE A C 1
ATOM 571 O O . ILE A 1 70 ? 4.988 -4.294 -5.213 1.00 79.44 70 ILE A O 1
ATOM 575 N N . PHE A 1 71 ? 5.377 -5.415 -3.305 1.00 81.81 71 PHE A N 1
ATOM 576 C CA . PHE A 1 71 ? 6.811 -5.589 -3.562 1.00 81.81 71 PHE A CA 1
ATOM 577 C C . PHE A 1 71 ? 7.096 -6.393 -4.827 1.00 81.81 71 PHE A C 1
ATOM 579 O O . PHE A 1 71 ? 8.049 -6.081 -5.536 1.00 81.81 71 PHE A O 1
ATOM 586 N N . TYR A 1 72 ? 6.276 -7.405 -5.118 1.00 77.69 72 TYR A N 1
ATOM 587 C CA . TYR A 1 72 ? 6.427 -8.225 -6.316 1.00 77.69 72 TYR A CA 1
ATOM 588 C C . TYR A 1 72 ? 6.253 -7.402 -7.602 1.00 77.69 72 TYR A C 1
ATOM 590 O O . TYR A 1 72 ? 7.064 -7.478 -8.533 1.00 77.69 72 TYR A O 1
ATOM 598 N N . PHE A 1 73 ? 5.210 -6.576 -7.628 1.00 68.69 73 PHE A N 1
ATOM 599 C CA . PHE A 1 73 ? 4.863 -5.790 -8.802 1.00 68.69 73 PHE A CA 1
ATOM 600 C C . PHE A 1 73 ? 5.725 -4.533 -8.974 1.00 68.69 73 PHE A C 1
ATOM 602 O O . PHE A 1 73 ? 5.849 -4.045 -10.091 1.00 68.69 73 PHE A O 1
ATOM 609 N N . VAL A 1 74 ? 6.353 -4.020 -7.905 1.00 61.19 74 VAL A N 1
ATOM 610 C CA . VAL A 1 74 ? 7.135 -2.760 -7.915 1.00 61.19 74 VAL A CA 1
ATOM 611 C C . VAL A 1 74 ? 6.300 -1.571 -8.439 1.00 61.19 74 VAL A C 1
ATOM 613 O O . VAL A 1 74 ? 6.830 -0.548 -8.860 1.00 61.19 74 VAL A O 1
ATOM 616 N N . TYR A 1 75 ? 4.967 -1.677 -8.406 1.00 62.72 75 TYR A N 1
ATOM 617 C CA . TYR A 1 75 ? 4.068 -0.597 -8.798 1.00 62.72 75 TYR A CA 1
ATOM 618 C C . TYR A 1 75 ? 3.578 0.121 -7.555 1.00 62.72 75 TYR A C 1
ATOM 620 O O . TYR A 1 75 ? 2.817 -0.375 -6.729 1.00 62.72 75 TYR A O 1
ATOM 628 N N . SER A 1 76 ? 4.047 1.340 -7.425 1.00 54.03 76 SER A N 1
ATOM 629 C CA . SER A 1 76 ? 3.953 2.118 -6.207 1.00 54.03 76 SER A CA 1
ATOM 630 C C . SER A 1 76 ? 2.610 2.826 -6.017 1.00 54.03 76 SER A C 1
ATOM 632 O O . SER A 1 76 ? 2.297 3.293 -4.924 1.00 54.03 76 SER A O 1
ATOM 634 N N . LEU A 1 77 ? 1.786 2.854 -7.067 1.00 56.06 77 LEU A N 1
ATOM 635 C CA . LEU A 1 77 ? 0.409 3.353 -7.039 1.00 56.06 77 LEU A CA 1
ATOM 636 C C . LEU A 1 77 ? -0.492 2.528 -6.102 1.00 56.06 77 LEU A C 1
ATOM 638 O O . LEU A 1 77 ? -1.513 3.031 -5.641 1.00 56.06 77 LEU A O 1
ATOM 642 N N . PHE A 1 78 ? -0.091 1.304 -5.733 1.00 60.22 78 PHE A N 1
ATOM 643 C CA . PHE A 1 78 ? -0.810 0.480 -4.755 1.00 60.22 78 PHE A CA 1
ATOM 644 C C . PHE A 1 78 ? -0.752 1.022 -3.324 1.00 60.22 78 PHE A C 1
ATOM 646 O O . PHE A 1 78 ? -1.604 0.671 -2.512 1.00 60.22 78 PHE A O 1
ATOM 653 N N . PHE A 1 79 ? 0.187 1.918 -3.004 1.00 60.12 79 PHE A N 1
ATOM 654 C CA . PHE A 1 79 ? 0.257 2.519 -1.669 1.00 60.12 79 PHE A CA 1
ATOM 655 C C . PHE A 1 79 ? -0.838 3.559 -1.405 1.00 60.12 79 PHE A C 1
ATOM 657 O O . PHE A 1 79 ? -1.142 3.822 -0.241 1.00 60.12 79 PHE A O 1
ATOM 664 N N . PHE A 1 80 ? -1.476 4.109 -2.449 1.00 60.12 80 PHE A N 1
ATOM 665 C CA . PHE A 1 80 ? -2.623 5.012 -2.281 1.00 60.12 80 PHE A CA 1
ATOM 666 C C . PHE A 1 80 ? -3.770 4.326 -1.538 1.00 60.12 80 PHE A C 1
ATOM 668 O O . PHE A 1 80 ? -4.432 4.949 -0.713 1.00 60.12 80 PHE A O 1
ATOM 675 N N . PHE A 1 81 ? -3.950 3.022 -1.754 1.00 62.78 81 PHE A N 1
ATOM 676 C CA . PHE A 1 81 ? -4.916 2.237 -1.001 1.00 62.78 81 PHE A CA 1
ATOM 677 C C . PHE A 1 81 ? -4.598 2.205 0.491 1.00 62.78 81 PHE A C 1
ATOM 679 O O . PHE A 1 81 ? -5.485 2.419 1.309 1.00 62.78 81 PHE A O 1
ATOM 686 N N . SER A 1 82 ? -3.348 1.952 0.872 1.00 61.56 82 SER A N 1
ATOM 687 C CA . SER A 1 82 ? -2.983 1.846 2.284 1.00 61.56 82 SER A CA 1
ATOM 688 C C . SER A 1 82 ? -3.208 3.155 3.038 1.00 61.56 82 SER A C 1
ATOM 690 O O . SER A 1 82 ? -3.622 3.102 4.194 1.00 61.56 82 SER A O 1
ATOM 692 N N . ALA A 1 83 ? -3.065 4.314 2.383 1.00 60.94 83 ALA A N 1
ATOM 693 C CA . ALA A 1 83 ? -3.452 5.599 2.970 1.00 60.94 83 ALA A CA 1
ATOM 694 C C . ALA A 1 83 ? -4.950 5.713 3.286 1.00 60.94 83 ALA A C 1
ATOM 696 O O . ALA A 1 83 ? -5.304 6.332 4.287 1.00 60.94 83 ALA A O 1
ATOM 697 N N . PHE A 1 84 ? -5.818 5.089 2.485 1.00 63.25 84 PHE A N 1
ATOM 698 C CA . PHE A 1 84 ? -7.259 5.039 2.743 1.00 63.25 84 PHE A CA 1
ATOM 699 C C . PHE A 1 84 ? -7.681 3.848 3.608 1.00 63.25 84 PHE A C 1
ATOM 701 O O . PHE A 1 84 ? -8.703 3.917 4.266 1.00 63.25 84 PHE A O 1
ATOM 708 N N . ALA A 1 85 ? -6.931 2.751 3.653 1.00 62.94 85 ALA A N 1
ATOM 709 C CA . ALA A 1 85 ? -7.333 1.557 4.395 1.00 62.94 85 ALA A CA 1
ATOM 710 C C . ALA A 1 85 ? -6.852 1.578 5.852 1.00 62.94 85 ALA A C 1
ATOM 712 O O . ALA A 1 85 ? -7.579 1.160 6.754 1.00 62.94 85 ALA A O 1
ATOM 713 N N . LEU A 1 86 ? -5.636 2.077 6.106 1.00 66.56 86 LEU A N 1
ATOM 714 C CA . LEU A 1 86 ? -5.020 2.043 7.436 1.00 66.56 86 LEU A CA 1
ATOM 715 C C . LEU A 1 86 ? -5.824 2.811 8.492 1.00 66.56 86 LEU A C 1
ATOM 717 O O . LEU A 1 86 ? -6.162 2.189 9.503 1.00 66.56 86 LEU A O 1
ATOM 721 N N . PRO A 1 87 ? -6.174 4.103 8.297 1.00 56.94 87 PRO A N 1
ATOM 722 C CA . PRO A 1 87 ? -6.866 4.883 9.325 1.00 56.94 87 PRO A CA 1
ATOM 723 C C . PRO A 1 87 ? -8.225 4.280 9.693 1.00 56.94 87 PRO A C 1
ATOM 725 O O . PRO A 1 87 ? -8.611 4.281 10.859 1.00 56.94 87 PRO A O 1
ATOM 728 N N . PHE A 1 88 ? -8.920 3.702 8.710 1.00 58.94 88 PHE A N 1
ATOM 729 C CA . PHE A 1 88 ? -10.297 3.249 8.867 1.00 58.94 88 PHE A CA 1
ATOM 730 C C . PHE A 1 88 ? -10.444 1.792 9.317 1.00 58.94 88 PHE A C 1
ATOM 732 O O . PHE A 1 88 ? -11.381 1.487 10.053 1.00 58.94 88 PHE A O 1
ATOM 739 N N . MET A 1 89 ? -9.562 0.883 8.886 1.00 61.22 89 MET A N 1
ATOM 740 C CA . MET A 1 89 ? -9.681 -0.541 9.232 1.00 61.22 89 MET A CA 1
ATOM 741 C C . MET A 1 89 ? -9.064 -0.879 10.589 1.00 61.22 89 MET A C 1
ATOM 743 O O . MET A 1 89 ? -9.496 -1.833 11.228 1.00 61.22 89 MET A O 1
ATOM 747 N N . PHE A 1 90 ? -8.066 -0.112 11.033 1.00 57.06 90 PHE A N 1
ATOM 748 C CA . PHE A 1 90 ? -7.242 -0.492 12.182 1.00 57.06 90 PHE A CA 1
ATOM 749 C C . PHE A 1 90 ? -7.264 0.503 13.349 1.00 57.06 90 PHE A C 1
ATO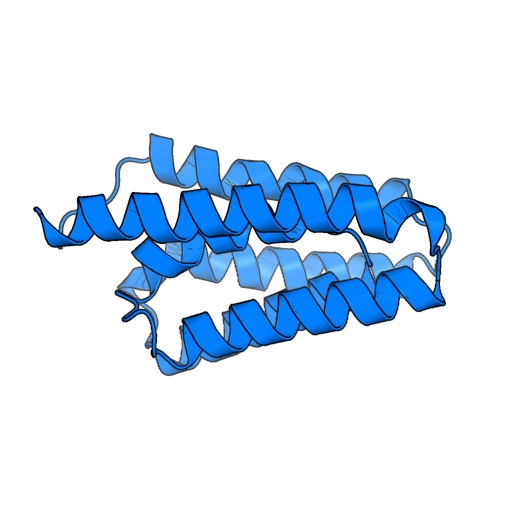M 751 O O . PHE A 1 90 ? -6.568 0.275 14.335 1.00 57.06 90 PHE A O 1
ATOM 758 N N . ASN A 1 91 ? -8.052 1.585 13.275 1.00 56.72 91 ASN A N 1
ATOM 759 C CA . ASN A 1 91 ? -8.125 2.624 14.317 1.00 56.72 91 ASN A CA 1
ATOM 760 C C . ASN A 1 91 ? -6.719 3.032 14.826 1.00 56.72 91 ASN A C 1
ATOM 762 O O . ASN A 1 91 ? -6.398 3.016 16.018 1.00 56.72 91 ASN A O 1
ATOM 766 N N . VAL A 1 92 ? -5.815 3.260 13.870 1.00 56.44 92 VAL A N 1
ATOM 767 C CA . VAL A 1 92 ? -4.364 3.251 14.089 1.00 56.44 92 VAL A CA 1
ATOM 768 C C . VAL A 1 92 ? -3.869 4.482 14.831 1.00 56.44 92 VAL A C 1
ATOM 770 O O . VAL A 1 92 ? -4.000 5.628 14.396 1.00 56.44 92 VAL A O 1
ATOM 773 N N . LYS A 1 93 ? -3.143 4.255 15.928 1.00 58.28 93 LYS A N 1
ATOM 774 C CA . LYS A 1 93 ? -2.256 5.268 16.520 1.00 58.28 93 LYS A CA 1
ATOM 775 C C . LYS A 1 93 ? -1.047 5.498 15.586 1.00 58.28 93 LYS A C 1
ATOM 777 O O . LYS A 1 93 ? -0.674 4.601 14.841 1.00 58.28 93 LYS A O 1
ATOM 782 N N . ILE A 1 94 ? -0.429 6.690 15.607 1.00 58.03 94 ILE A N 1
ATOM 783 C CA . ILE A 1 94 ? 0.746 7.020 14.751 1.00 58.03 94 ILE A CA 1
ATOM 784 C C . ILE A 1 94 ? 1.939 6.093 15.076 1.00 58.03 94 ILE A C 1
ATOM 786 O O . ILE A 1 94 ? 2.844 5.930 14.273 1.00 58.03 94 ILE A O 1
ATOM 790 N N . LEU A 1 95 ? 1.895 5.418 16.227 1.00 62.09 95 LEU A N 1
ATOM 791 C CA . LEU A 1 95 ? 2.864 4.417 16.682 1.00 62.09 95 LEU A CA 1
ATOM 792 C C . LEU A 1 95 ? 2.278 2.995 16.731 1.00 62.09 95 LEU A C 1
ATOM 794 O O . LEU A 1 95 ? 2.749 2.144 17.479 1.00 62.09 95 LEU A O 1
ATOM 798 N N . SER A 1 96 ? 1.200 2.740 15.994 1.00 78.12 96 SER A N 1
ATOM 799 C CA . SER A 1 96 ? 0.657 1.389 15.850 1.00 78.12 96 SER A CA 1
ATOM 800 C C . SER A 1 96 ? 1.575 0.534 14.975 1.00 78.12 96 SER A C 1
ATOM 802 O O . SER A 1 96 ? 2.254 1.043 14.078 1.00 78.12 96 SER A O 1
ATOM 804 N N . LYS A 1 97 ? 1.581 -0.779 15.218 1.00 80.06 97 LYS 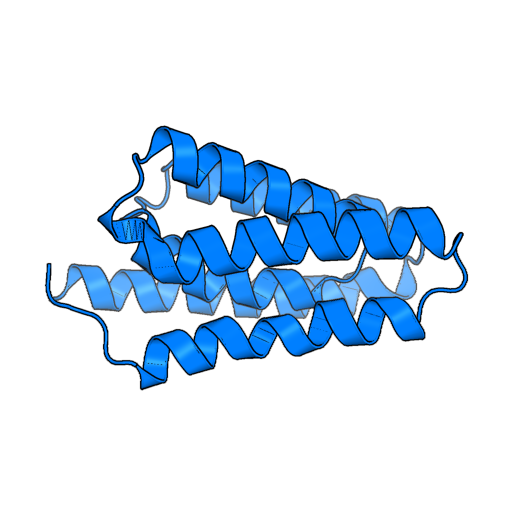A N 1
ATOM 805 C CA . LYS A 1 97 ? 2.383 -1.723 14.430 1.00 80.06 97 LYS A CA 1
ATOM 806 C C . LYS A 1 97 ? 2.011 -1.672 12.944 1.00 80.06 97 LYS A C 1
ATOM 808 O O . LYS A 1 97 ? 2.884 -1.765 12.099 1.00 80.06 97 LYS A O 1
ATOM 813 N N . GLU A 1 98 ? 0.742 -1.442 12.623 1.00 82.31 98 GLU A N 1
ATOM 814 C CA . GLU A 1 98 ? 0.209 -1.336 11.265 1.00 82.31 98 GLU A CA 1
ATOM 815 C C . GLU A 1 98 ? 0.793 -0.134 10.510 1.00 82.31 98 GLU A C 1
ATOM 817 O O . GLU A 1 98 ? 1.212 -0.267 9.359 1.00 82.31 98 GLU A O 1
ATOM 822 N N . PHE A 1 99 ? 0.858 1.031 11.168 1.00 80.56 99 PHE A N 1
ATOM 823 C CA . PHE A 1 99 ? 1.433 2.242 10.582 1.00 80.56 99 PHE A CA 1
ATOM 824 C C . PHE A 1 99 ? 2.953 2.127 10.424 1.00 80.56 99 PHE A C 1
ATOM 826 O O . PHE A 1 99 ? 3.506 2.560 9.416 1.00 80.56 99 PHE A O 1
ATOM 833 N N . ILE A 1 100 ? 3.635 1.479 11.372 1.00 83.44 100 ILE A N 1
ATOM 834 C CA . ILE A 1 100 ? 5.069 1.186 11.245 1.00 83.44 100 ILE A CA 1
ATOM 835 C C . ILE A 1 100 ? 5.315 0.234 10.066 1.00 83.44 100 ILE A C 1
ATOM 837 O O . ILE A 1 100 ? 6.188 0.505 9.245 1.00 83.44 100 ILE A O 1
ATOM 841 N N . THR A 1 101 ? 4.521 -0.833 9.923 1.00 86.69 101 THR A N 1
ATOM 842 C CA . THR A 1 101 ? 4.619 -1.760 8.784 1.00 86.69 101 THR A CA 1
ATOM 843 C C . THR A 1 101 ? 4.386 -1.045 7.453 1.00 86.69 101 THR A C 1
ATOM 845 O O . THR A 1 101 ? 5.070 -1.344 6.480 1.00 86.69 101 THR A O 1
ATOM 848 N N . PHE A 1 102 ? 3.475 -0.070 7.413 1.00 84.19 102 PHE A N 1
ATOM 849 C CA . PHE A 1 102 ? 3.257 0.792 6.251 1.00 84.19 102 PHE A CA 1
ATOM 850 C C . PHE A 1 102 ? 4.470 1.670 5.912 1.00 84.19 102 PHE A C 1
ATOM 852 O O . PHE A 1 102 ? 4.899 1.709 4.762 1.00 84.19 102 PHE A O 1
ATOM 859 N N . LEU A 1 103 ? 5.079 2.331 6.900 1.00 86.06 103 LEU A N 1
ATOM 860 C CA . LEU A 1 103 ? 6.299 3.115 6.672 1.00 86.06 103 LEU A CA 1
ATOM 861 C C . LEU A 1 103 ? 7.457 2.238 6.189 1.00 86.06 103 LEU A C 1
ATOM 863 O O . LEU A 1 103 ? 8.160 2.600 5.244 1.00 86.06 103 LEU A O 1
ATOM 867 N N . ILE A 1 104 ? 7.636 1.069 6.810 1.00 88.56 104 ILE A N 1
ATOM 868 C CA . ILE A 1 104 ? 8.658 0.100 6.407 1.00 88.56 104 ILE A CA 1
ATOM 869 C C . ILE A 1 104 ? 8.420 -0.329 4.961 1.00 88.56 104 ILE A C 1
ATOM 871 O O . ILE A 1 104 ? 9.361 -0.311 4.172 1.00 88.56 104 ILE A O 1
ATOM 875 N N . SER A 1 105 ? 7.184 -0.657 4.579 1.00 86.94 105 SER A N 1
ATOM 876 C CA . SER A 1 105 ? 6.897 -1.094 3.215 1.00 86.94 105 SER A CA 1
ATOM 877 C C . SER A 1 105 ? 7.106 0.014 2.182 1.00 86.94 105 SER A C 1
ATOM 879 O O . SER A 1 105 ? 7.657 -0.261 1.113 1.00 86.94 105 SER A O 1
ATOM 881 N N . MET A 1 106 ? 6.797 1.272 2.505 1.00 86.12 106 MET A N 1
ATOM 882 C CA . MET A 1 106 ? 7.149 2.411 1.650 1.00 86.12 106 MET A CA 1
ATOM 883 C C . MET A 1 106 ? 8.669 2.519 1.453 1.00 86.12 106 MET A C 1
ATOM 885 O O . MET A 1 106 ? 9.146 2.583 0.318 1.00 86.12 106 MET A O 1
ATOM 889 N N . ILE A 1 107 ? 9.453 2.466 2.533 1.00 88.81 107 ILE A N 1
ATOM 890 C CA . ILE A 1 107 ? 10.923 2.533 2.458 1.00 88.81 107 ILE A CA 1
ATOM 891 C C . ILE A 1 107 ? 11.482 1.355 1.652 1.00 88.81 107 ILE A C 1
ATOM 893 O O . ILE A 1 107 ? 12.294 1.554 0.747 1.00 88.81 107 ILE A O 1
ATOM 897 N N . THR A 1 108 ? 11.020 0.130 1.919 1.00 88.50 108 THR A N 1
ATOM 898 C CA . THR A 1 108 ? 11.419 -1.062 1.161 1.00 88.50 108 THR A CA 1
ATOM 899 C C . THR A 1 108 ? 11.117 -0.893 -0.324 1.00 88.50 108 THR A C 1
ATOM 901 O O . THR A 1 108 ? 11.972 -1.184 -1.159 1.00 88.50 108 THR A O 1
ATOM 904 N N . CYS A 1 109 ? 9.947 -0.362 -0.677 1.00 83.88 109 CYS A N 1
ATOM 905 C CA . CYS A 1 109 ? 9.583 -0.150 -2.071 1.00 83.88 109 CYS A CA 1
ATOM 906 C C . CYS A 1 109 ? 10.442 0.932 -2.750 1.00 83.88 109 CYS A C 1
ATOM 908 O O . CYS A 1 109 ? 10.784 0.774 -3.922 1.00 83.88 109 CYS A O 1
ATOM 910 N N . LEU A 1 110 ? 10.852 1.991 -2.037 1.00 85.62 110 LEU A N 1
ATOM 911 C CA . LEU A 1 110 ? 11.824 2.967 -2.554 1.00 85.62 110 LEU A CA 1
ATOM 912 C C . LEU A 1 110 ? 13.189 2.321 -2.812 1.00 85.62 110 LEU A C 1
ATOM 914 O O . LEU A 1 110 ? 13.777 2.553 -3.865 1.00 85.62 110 LEU A O 1
ATOM 918 N N . ILE A 1 111 ? 13.665 1.469 -1.898 1.00 87.94 111 ILE A N 1
ATOM 919 C CA . ILE A 1 111 ? 14.933 0.739 -2.056 1.00 87.94 111 ILE A CA 1
ATOM 920 C C . ILE A 1 111 ? 14.871 -0.203 -3.266 1.00 87.94 111 ILE A C 1
ATOM 922 O O . ILE A 1 111 ? 15.808 -0.239 -4.065 1.00 87.94 111 ILE A O 1
ATOM 926 N N . LEU A 1 112 ? 13.775 -0.951 -3.427 1.00 85.12 112 LEU A N 1
ATOM 927 C CA . LEU A 1 112 ? 13.574 -1.821 -4.589 1.00 85.12 112 LEU A CA 1
ATOM 928 C C . LEU A 1 112 ? 13.524 -1.000 -5.883 1.00 85.12 112 LEU A C 1
ATOM 930 O O . LEU A 1 112 ? 14.238 -1.315 -6.831 1.00 85.12 112 LEU A O 1
ATOM 934 N N . THR A 1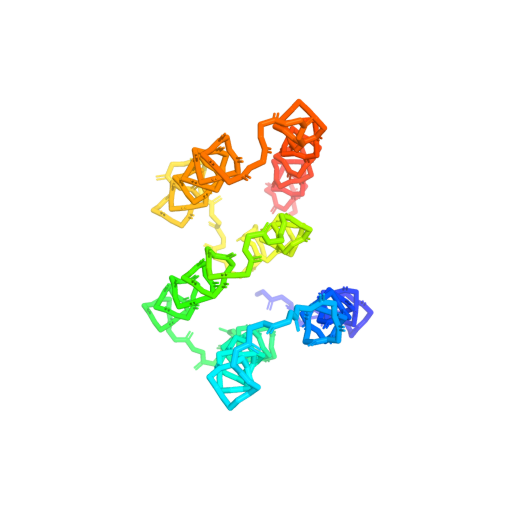 113 ? 12.761 0.094 -5.899 1.00 83.75 113 THR A N 1
ATOM 935 C CA . THR A 1 113 ? 12.666 0.987 -7.064 1.00 83.75 113 THR A CA 1
ATOM 936 C C . THR A 1 113 ? 14.031 1.556 -7.429 1.00 83.75 113 THR A C 1
ATOM 938 O O . THR A 1 113 ? 14.401 1.525 -8.593 1.00 83.75 113 THR A O 1
ATOM 941 N N . TYR A 1 114 ? 14.830 1.991 -6.454 1.00 85.19 114 TYR A N 1
ATOM 942 C CA . TYR A 1 114 ? 16.186 2.476 -6.704 1.00 85.19 114 TYR A CA 1
ATOM 943 C C . TYR A 1 114 ? 17.073 1.426 -7.384 1.00 85.19 114 TYR A C 1
ATOM 945 O O . TYR A 1 114 ? 17.826 1.766 -8.295 1.00 85.19 114 TYR A O 1
ATOM 953 N N . LYS A 1 115 ? 16.951 0.152 -6.987 1.00 86.00 115 LYS A N 1
ATOM 954 C CA . LYS A 1 115 ? 17.713 -0.953 -7.588 1.00 86.00 115 LYS A CA 1
ATOM 955 C C . LYS A 1 115 ? 17.255 -1.314 -9.001 1.00 86.00 115 LYS A C 1
ATOM 957 O O . LYS A 1 115 ? 18.100 -1.631 -9.830 1.00 86.00 115 LYS A O 1
ATOM 962 N N . PHE A 1 116 ? 15.950 -1.306 -9.269 1.00 81.00 116 PHE A N 1
ATOM 963 C CA . PHE A 1 116 ? 15.405 -1.730 -10.565 1.00 81.00 116 PHE A CA 1
ATOM 964 C C . PHE A 1 116 ? 15.306 -0.591 -11.584 1.00 81.00 116 PHE A C 1
ATOM 966 O O . PHE A 1 116 ? 15.515 -0.813 -12.774 1.00 81.00 116 PHE A O 1
ATOM 973 N N . ASN A 1 117 ? 14.969 0.620 -11.137 1.00 78.25 117 ASN A N 1
ATOM 974 C CA . ASN A 1 117 ? 14.820 1.799 -11.982 1.00 78.25 117 ASN A CA 1
ATOM 975 C C . ASN A 1 117 ? 14.940 3.100 -11.162 1.00 78.25 117 ASN A C 1
ATOM 977 O O . ASN A 1 117 ? 13.953 3.677 -10.693 1.00 78.25 117 ASN A O 1
ATOM 981 N N . SER A 1 118 ? 16.177 3.576 -11.005 1.00 82.56 118 SER A N 1
ATOM 982 C CA . SER A 1 118 ? 16.503 4.746 -10.182 1.00 82.56 118 SER A CA 1
ATOM 983 C C . SER A 1 118 ? 15.845 6.047 -10.655 1.00 82.56 118 SER A C 1
ATOM 985 O O . SER A 1 118 ? 15.602 6.935 -9.836 1.00 82.56 118 SER A O 1
ATOM 987 N N . THR A 1 119 ? 15.483 6.152 -11.937 1.00 82.94 119 THR A N 1
ATOM 988 C CA . THR A 1 119 ? 14.834 7.336 -12.520 1.00 82.94 119 THR A CA 1
ATOM 989 C C . THR A 1 119 ? 13.484 7.644 -11.868 1.00 82.94 119 THR A C 1
ATOM 991 O O . THR A 1 119 ? 13.126 8.811 -11.715 1.00 82.94 119 THR A O 1
ATOM 994 N N . TYR A 1 120 ? 12.746 6.624 -11.417 1.00 80.19 120 TYR A N 1
ATOM 995 C CA . TYR A 1 120 ? 11.417 6.813 -10.827 1.00 80.19 120 TYR A CA 1
ATOM 996 C C . TYR A 1 120 ? 11.429 7.120 -9.323 1.00 80.19 120 TYR A C 1
ATOM 998 O O . TYR A 1 120 ? 10.384 7.447 -8.768 1.00 80.19 120 TYR A O 1
ATOM 1006 N N . VAL A 1 121 ? 12.583 7.072 -8.648 1.00 83.12 121 VAL A N 1
ATOM 1007 C CA . VAL A 1 121 ? 12.671 7.218 -7.181 1.00 83.12 121 VAL A CA 1
ATOM 1008 C C . VAL A 1 121 ? 12.214 8.595 -6.701 1.00 83.12 121 VAL A C 1
ATOM 1010 O O . VAL A 1 121 ? 11.501 8.689 -5.701 1.00 83.12 121 VAL A O 1
ATOM 1013 N N . VAL A 1 122 ? 12.582 9.665 -7.412 1.00 83.12 122 VAL A N 1
ATOM 1014 C CA . VAL A 1 122 ? 12.209 11.043 -7.040 1.00 83.12 122 VAL A CA 1
ATOM 1015 C C . VAL A 1 122 ? 10.703 11.249 -7.187 1.00 83.12 122 VAL A C 1
ATOM 1017 O O . VAL A 1 122 ? 10.044 11.691 -6.246 1.00 83.12 122 VAL A O 1
ATOM 1020 N N . LEU A 1 123 ? 10.150 10.854 -8.338 1.00 80.75 123 LEU A N 1
ATOM 1021 C CA . LEU A 1 123 ? 8.709 10.896 -8.593 1.00 80.75 123 LEU A CA 1
ATOM 1022 C C . LEU A 1 123 ? 7.949 10.083 -7.541 1.00 80.75 123 LEU A C 1
ATOM 1024 O O . LEU A 1 123 ? 6.935 10.529 -7.006 1.00 80.75 123 LEU A O 1
ATOM 1028 N N . LEU A 1 124 ? 8.477 8.910 -7.200 1.00 80.50 124 LEU A N 1
ATOM 1029 C CA . LEU A 1 124 ? 7.860 8.033 -6.229 1.00 80.50 124 LEU A CA 1
ATOM 1030 C C . LEU A 1 124 ? 7.870 8.611 -4.809 1.00 80.50 124 LEU A C 1
ATOM 1032 O O . LEU A 1 124 ? 6.873 8.542 -4.091 1.00 80.50 124 LEU A O 1
ATOM 1036 N N . SER A 1 125 ? 8.978 9.232 -4.420 1.00 83.38 125 SER A N 1
ATOM 1037 C CA . SER A 1 125 ? 9.099 9.894 -3.121 1.00 83.38 125 SER A CA 1
ATOM 1038 C C . SER A 1 125 ? 8.051 11.003 -2.960 1.00 83.38 125 SER A C 1
ATOM 1040 O O . SER A 1 125 ? 7.443 11.122 -1.897 1.00 83.38 125 SER A O 1
ATOM 1042 N N . ALA A 1 126 ? 7.768 11.761 -4.026 1.00 83.31 126 ALA A N 1
ATOM 1043 C CA . ALA A 1 126 ? 6.725 12.787 -4.013 1.00 83.31 126 ALA A CA 1
ATOM 1044 C C . ALA A 1 126 ? 5.319 12.192 -3.807 1.00 83.31 126 ALA A C 1
ATOM 1046 O O . ALA A 1 126 ? 4.566 12.677 -2.962 1.00 83.31 126 ALA A O 1
ATOM 1047 N N . PHE A 1 127 ? 4.978 11.102 -4.506 1.00 80.06 127 PHE A N 1
ATOM 1048 C CA . PHE A 1 127 ? 3.705 10.403 -4.283 1.00 80.06 127 PHE A CA 1
ATOM 1049 C C . PHE A 1 127 ? 3.581 9.872 -2.855 1.00 80.06 127 PHE A C 1
ATOM 1051 O O . PHE A 1 127 ? 2.523 9.977 -2.242 1.00 80.06 127 PHE A O 1
ATOM 1058 N N . TYR A 1 128 ? 4.666 9.345 -2.297 1.00 83.50 128 TYR A N 1
ATOM 1059 C CA . TYR A 1 128 ? 4.699 8.834 -0.930 1.00 83.50 128 TYR A CA 1
ATOM 1060 C C . TYR A 1 128 ? 4.461 9.917 0.119 1.00 83.50 128 TYR A C 1
ATOM 1062 O O . TYR A 1 128 ? 3.733 9.673 1.080 1.00 83.50 128 TYR A O 1
ATOM 1070 N N . LEU A 1 129 ? 4.977 11.128 -0.092 1.00 83.94 129 LEU A N 1
ATOM 1071 C CA . LEU A 1 129 ? 4.645 12.270 0.761 1.00 83.94 129 LEU A CA 1
ATOM 1072 C C . LEU A 1 129 ? 3.150 12.601 0.710 1.00 83.94 129 LEU A C 1
ATOM 1074 O O . LEU A 1 129 ? 2.537 12.774 1.759 1.00 83.94 129 LEU A O 1
ATOM 1078 N N . VAL A 1 130 ? 2.543 12.628 -0.481 1.00 81.81 130 VAL A N 1
ATOM 1079 C CA . VAL A 1 130 ? 1.096 12.874 -0.629 1.00 81.81 130 VAL A CA 1
ATOM 1080 C C . VAL A 1 130 ? 0.282 11.801 0.092 1.00 81.81 130 VAL A C 1
ATOM 1082 O O . VAL A 1 130 ? -0.611 12.120 0.872 1.00 81.81 130 VAL A O 1
ATOM 1085 N N . ILE A 1 131 ? 0.624 10.531 -0.117 1.00 79.94 131 ILE A N 1
ATOM 1086 C CA . ILE A 1 131 ? -0.029 9.383 0.521 1.00 79.94 131 ILE A CA 1
ATOM 1087 C C . ILE A 1 131 ? 0.087 9.478 2.053 1.00 79.94 131 ILE A C 1
ATOM 1089 O O . ILE A 1 131 ? -0.897 9.247 2.754 1.00 79.94 131 ILE A O 1
ATOM 1093 N N . LEU A 1 132 ? 1.249 9.871 2.589 1.00 80.44 132 LEU A N 1
ATOM 1094 C CA . LEU A 1 132 ? 1.435 10.083 4.030 1.00 80.44 132 LEU A CA 1
ATOM 1095 C C . LEU A 1 132 ? 0.587 11.234 4.566 1.00 80.44 132 LEU A C 1
ATOM 1097 O O . LEU A 1 132 ? -0.040 11.083 5.613 1.00 80.44 132 LEU A O 1
ATOM 1101 N N . ILE A 1 133 ? 0.540 12.361 3.852 1.00 80.12 133 ILE A N 1
ATOM 1102 C CA . ILE A 1 133 ? -0.285 13.515 4.229 1.00 80.12 133 ILE A CA 1
ATOM 1103 C C . ILE A 1 133 ? -1.760 13.115 4.270 1.00 80.12 133 ILE A C 1
ATOM 1105 O O . ILE A 1 133 ? -2.440 13.424 5.244 1.00 80.12 133 ILE A O 1
ATOM 1109 N N . VAL A 1 134 ? -2.241 12.381 3.264 1.00 76.94 134 VAL A N 1
ATOM 1110 C CA . VAL A 1 134 ? -3.618 11.871 3.222 1.00 76.94 134 VAL A CA 1
ATOM 1111 C C . VAL A 1 134 ? -3.879 10.913 4.388 1.00 76.94 134 VAL A C 1
ATOM 1113 O O . VAL A 1 134 ? -4.856 11.091 5.111 1.00 76.94 134 VAL A O 1
ATOM 1116 N N . ALA A 1 135 ? -2.985 9.951 4.636 1.00 75.06 135 ALA A N 1
ATOM 1117 C CA . ALA A 1 135 ? -3.128 8.988 5.730 1.00 75.06 135 ALA A CA 1
ATOM 1118 C C . ALA A 1 135 ? -3.176 9.664 7.114 1.00 75.06 135 ALA A C 1
ATOM 1120 O O . ALA A 1 135 ? -3.965 9.275 7.978 1.00 75.06 135 ALA A O 1
ATOM 1121 N N . ILE A 1 136 ? -2.342 10.687 7.331 1.00 74.94 136 ILE A N 1
ATOM 1122 C CA . ILE A 1 136 ? -2.305 11.463 8.577 1.00 74.94 136 ILE A CA 1
ATOM 1123 C C . ILE A 1 136 ? -3.529 12.385 8.681 1.00 74.94 136 ILE A C 1
ATOM 1125 O O . ILE A 1 136 ? -4.140 12.458 9.745 1.00 74.94 136 ILE A O 1
ATOM 1129 N N . GLY A 1 137 ? -3.908 13.059 7.592 1.00 68.81 137 GLY A N 1
ATOM 1130 C CA . GLY A 1 137 ? -5.040 13.987 7.541 1.00 68.81 137 GLY A CA 1
ATOM 1131 C C . GLY A 1 137 ? -6.374 13.304 7.836 1.00 68.81 137 GLY A C 1
ATOM 1132 O O . GLY A 1 137 ? -7.093 13.737 8.734 1.00 68.81 137 GLY A O 1
ATOM 1133 N N . ILE A 1 138 ? -6.644 12.174 7.176 1.00 65.06 138 ILE A N 1
ATOM 1134 C CA . ILE A 1 138 ? -7.831 11.338 7.429 1.00 65.06 138 ILE A CA 1
ATOM 1135 C C . ILE A 1 138 ? -7.915 10.948 8.905 1.00 65.06 138 ILE A C 1
ATOM 1137 O O . ILE A 1 138 ? -8.984 10.955 9.514 1.00 65.06 138 ILE A O 1
ATOM 1141 N N . LYS A 1 139 ? -6.774 10.613 9.508 1.00 63.62 139 LYS A N 1
ATOM 1142 C CA . LYS A 1 139 ? -6.746 10.226 10.910 1.00 63.62 139 LYS A CA 1
ATOM 1143 C C . LYS A 1 139 ? -7.138 11.378 11.841 1.00 63.62 139 LYS A C 1
ATOM 1145 O O . LYS A 1 139 ? -7.863 11.144 12.809 1.00 63.62 139 LYS A O 1
ATOM 1150 N N . ILE A 1 140 ? -6.631 12.589 11.593 1.00 57.28 140 ILE A N 1
ATOM 1151 C CA . ILE A 1 140 ? -6.969 13.771 12.403 1.00 57.28 140 ILE A CA 1
ATOM 1152 C C . ILE A 1 140 ? -8.489 13.956 12.423 1.00 57.28 140 ILE A C 1
ATOM 1154 O O . ILE A 1 140 ? -9.056 14.127 13.496 1.00 57.28 140 ILE A O 1
ATOM 1158 N N . GLU A 1 141 ? -9.143 13.814 11.273 1.00 55.56 141 GLU A N 1
ATOM 1159 C CA . GLU A 1 141 ? -10.597 13.929 11.143 1.00 55.56 141 GLU A CA 1
ATOM 1160 C C . GLU A 1 141 ? -11.349 12.844 11.939 1.00 55.56 141 GLU A C 1
ATOM 1162 O O . GLU A 1 141 ? -12.276 13.153 12.682 1.00 55.56 141 GLU A O 1
ATOM 1167 N N . THR A 1 142 ? -10.893 11.585 11.893 1.00 56.44 142 THR A N 1
ATOM 1168 C CA . THR A 1 142 ? -11.518 10.481 12.655 1.00 56.44 142 THR A CA 1
ATOM 1169 C C . THR A 1 142 ? -11.341 10.550 14.177 1.00 56.44 142 THR A C 1
ATOM 1171 O O . THR A 1 142 ? -12.046 9.843 14.883 1.00 56.44 142 THR A O 1
ATOM 1174 N N . ASN A 1 143 ? -10.401 11.350 14.692 1.00 54.12 143 ASN A N 1
ATOM 1175 C CA . ASN A 1 143 ? -10.199 11.547 16.137 1.00 54.12 143 ASN A CA 1
ATOM 1176 C C . ASN A 1 143 ? -11.015 12.724 16.704 1.00 54.12 143 ASN A C 1
ATOM 1178 O O . ASN A 1 143 ? -11.036 12.914 17.920 1.00 54.12 143 ASN A O 1
ATOM 1182 N N . VAL A 1 144 ? -11.595 13.555 15.834 1.00 45.91 144 VAL A N 1
ATOM 1183 C CA . VAL A 1 144 ? -12.398 14.734 16.205 1.00 45.91 144 VAL A CA 1
ATOM 1184 C C . VAL A 1 144 ? -13.900 14.400 16.244 1.00 45.91 144 VAL A C 1
ATOM 1186 O O . VAL A 1 144 ? -14.670 15.148 16.844 1.00 45.91 144 VAL A O 1
ATOM 1189 N N . LEU A 1 145 ? -14.299 13.267 15.655 1.00 41.59 145 LEU A N 1
ATOM 1190 C CA . LEU A 1 145 ? -15.647 12.681 15.682 1.00 41.59 145 LEU A CA 1
ATOM 1191 C C . LEU A 1 145 ? -15.732 11.529 16.693 1.00 41.59 145 LEU A C 1
ATOM 1193 O O . LEU A 1 145 ? -16.809 11.380 17.311 1.00 41.59 145 LEU A O 1
#